Protein AF-0000000072505654 (afdb_homodimer)

Sequence (142 aa):
MLPNNVNGCRQLYLICNTPPGYATSNMVFNGSPPPAKVGKNVRALAMCWKGMWYFSEEFIEIGTVTCYAAKMLPNNVNGCRQLYLICNTPPGYATSNMVFNGSPPPAKVGKNVRALAMCWKGMWYFSEEFIEIGTVTCYAAK

Solvent-accessible surface area (backbone atoms only — not comparable to full-atom values): 7373 Å² total; per-residue (Å²): 124,84,64,61,44,94,88,21,34,34,58,37,37,40,33,28,44,40,41,89,91,40,64,22,9,31,34,23,44,61,83,40,81,71,56,77,40,75,33,68,54,34,74,46,50,34,28,38,51,97,26,34,34,21,35,61,92,74,67,40,79,40,51,30,40,37,27,37,58,42,111,125,81,61,64,44,95,88,22,34,35,56,36,36,40,35,28,43,41,39,91,92,41,66,22,12,32,36,25,46,61,84,40,81,71,56,77,41,76,31,67,53,36,74,47,49,34,28,38,52,98,27,33,33,20,35,59,92,76,68,40,79,39,52,30,40,38,27,38,57,43,111

Organism: Oesophagostomum dentatum (NCBI:txid61180)

Radius of gyration: 14.22 Å; Cα contacts (8 Å, |Δi|>4): 407; chains: 2; bounding box: 28×42×31 Å

Structure (mmCIF, N/CA/C/O backbone):
data_AF-0000000072505654-model_v1
#
loop_
_entity.id
_entity.type
_entity.pdbx_description
1 polymer 'Uncharacterized protein'
#
loop_
_atom_site.group_PDB
_atom_site.id
_atom_site.type_symbol
_atom_site.label_atom_id
_atom_site.label_alt_id
_atom_site.label_comp_id
_atom_site.label_asym_id
_atom_site.label_entity_id
_atom_site.label_seq_id
_atom_site.pdbx_PDB_ins_code
_atom_site.Cartn_x
_atom_site.Cartn_y
_atom_site.Cartn_z
_atom_site.occupancy
_atom_site.B_iso_or_equiv
_atom_site.auth_seq_id
_atom_site.auth_comp_id
_atom_site.auth_asym_id
_atom_site.auth_atom_id
_atom_site.pdbx_PDB_model_num
ATOM 1 N N . MET A 1 1 ? -15.711 10.039 -1.765 1 30.62 1 MET A N 1
ATOM 2 C CA . MET A 1 1 ? -14.328 10.398 -2.066 1 30.62 1 MET A CA 1
ATOM 3 C C . MET A 1 1 ? -13.703 11.164 -0.911 1 30.62 1 MET A C 1
ATOM 5 O O . MET A 1 1 ? -14.156 12.258 -0.566 1 30.62 1 MET A O 1
ATOM 9 N N . LEU A 1 2 ? -13.266 10.594 0.132 1 38.31 2 LEU A N 1
ATOM 10 C CA . LEU A 1 2 ? -12.906 11.461 1.244 1 38.31 2 LEU A CA 1
ATOM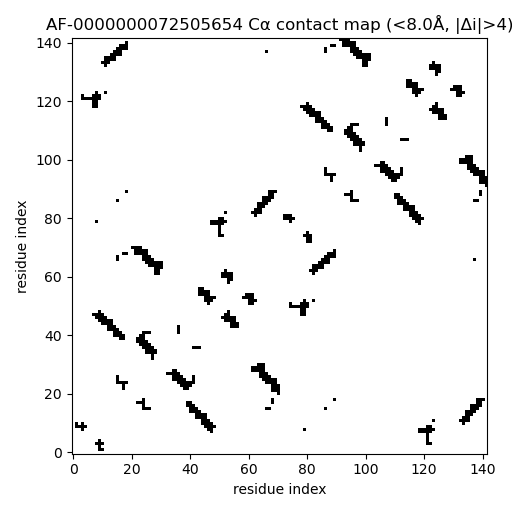 11 C C . LEU A 1 2 ? -11.867 12.492 0.81 1 38.31 2 LEU A C 1
ATOM 13 O O . LEU A 1 2 ? -10.82 12.141 0.265 1 38.31 2 LEU A O 1
ATOM 17 N N . PRO A 1 3 ? -12.328 13.602 0.534 1 42.12 3 PRO A N 1
ATOM 18 C CA . PRO A 1 3 ? -11.523 14.742 0.088 1 42.12 3 PRO A CA 1
ATOM 19 C C . PRO A 1 3 ? -10.266 14.938 0.934 1 42.12 3 PRO A C 1
ATOM 21 O O . PRO A 1 3 ? -10.234 14.547 2.104 1 42.12 3 PRO A O 1
ATOM 24 N N . ASN A 1 4 ? -8.961 14.781 0.239 1 45.59 4 ASN A N 1
ATOM 25 C CA . ASN A 1 4 ? -7.848 15.469 0.875 1 45.59 4 ASN A CA 1
ATOM 26 C C . ASN A 1 4 ? -8.281 16.812 1.451 1 45.59 4 ASN A C 1
ATOM 28 O O . ASN A 1 4 ? -8.938 17.609 0.772 1 45.59 4 ASN A O 1
ATOM 32 N N . ASN A 1 5 ? -9.016 16.797 2.471 1 43.84 5 ASN A N 1
ATOM 33 C CA . ASN A 1 5 ? -9.523 18.062 3 1 43.84 5 ASN A CA 1
ATOM 34 C C . ASN A 1 5 ? -8.391 18.984 3.459 1 43.84 5 ASN A C 1
ATOM 36 O O . ASN A 1 5 ? -7.219 18.609 3.373 1 43.84 5 ASN A O 1
ATOM 40 N N . VAL A 1 6 ? -8.828 20.062 3.834 1 43.62 6 VAL A N 1
ATOM 41 C CA . VAL A 1 6 ? -8.047 21.203 4.324 1 43.62 6 VAL A CA 1
ATOM 42 C C . VAL A 1 6 ? -7.004 20.719 5.324 1 43.62 6 VAL A C 1
ATOM 44 O O . VAL A 1 6 ? -5.988 21.375 5.543 1 43.62 6 VAL A O 1
ATOM 47 N N . ASN A 1 7 ? -7.328 19.641 6.074 1 49.38 7 ASN A N 1
ATOM 48 C CA . ASN A 1 7 ? -6.5 19.359 7.238 1 49.38 7 ASN A CA 1
ATOM 49 C C . ASN A 1 7 ? -5.359 18.406 6.891 1 49.38 7 ASN A C 1
ATOM 51 O O . ASN A 1 7 ? -4.656 17.922 7.781 1 49.38 7 ASN A O 1
ATOM 55 N N . GLY A 1 8 ? -4.902 18.172 5.559 1 55.53 8 GLY A N 1
ATOM 56 C CA . GLY A 1 8 ? -3.629 17.484 5.477 1 55.53 8 GLY A CA 1
ATOM 57 C C . GLY A 1 8 ? -3.734 16.125 4.801 1 55.53 8 GLY A C 1
ATOM 58 O O . GLY A 1 8 ? -4.738 15.82 4.152 1 55.53 8 GLY A O 1
ATOM 59 N N . CYS A 1 9 ? -2.613 15.352 4.613 1 61.88 9 CYS A N 1
ATOM 60 C CA . CYS A 1 9 ? -2.568 14.016 4.031 1 61.88 9 CYS A CA 1
ATOM 61 C C . CYS A 1 9 ? -3.584 13.094 4.699 1 61.88 9 CYS A C 1
ATOM 63 O O . CYS A 1 9 ? -3.377 12.648 5.828 1 61.88 9 CYS A O 1
ATOM 65 N N . ARG A 1 10 ? -4.934 12.969 4.234 1 67 10 ARG A N 1
ATOM 66 C CA . ARG A 1 10 ? -5.969 12.359 5.062 1 67 10 ARG A CA 1
ATOM 67 C C . ARG A 1 10 ? -6.133 10.883 4.734 1 67 10 ARG A C 1
ATOM 69 O O . ARG A 1 10 ? -6.23 10.047 5.633 1 67 10 ARG A O 1
ATOM 76 N N . GLN A 1 11 ? -6.176 10.664 3.381 1 80.88 11 GLN A N 1
ATOM 77 C CA . GLN A 1 11 ? -6.531 9.258 3.205 1 80.88 11 GLN A CA 1
ATOM 78 C C . GLN A 1 11 ? -5.785 8.648 2.021 1 80.88 11 GLN A C 1
ATOM 80 O O . GLN A 1 11 ? -5.496 9.336 1.041 1 80.88 11 GLN A O 1
ATOM 85 N N . LEU A 1 12 ? -5.395 7.453 2.125 1 87.69 12 LEU A N 1
ATOM 86 C CA . LEU A 1 12 ? -4.77 6.648 1.083 1 87.69 12 LEU A CA 1
ATOM 87 C C . LEU A 1 12 ? -5.41 5.266 1.009 1 87.69 12 LEU A C 1
ATOM 89 O O . LEU A 1 12 ? -5.484 4.559 2.016 1 87.69 12 LEU A O 1
ATOM 93 N N . TYR A 1 13 ? -5.891 4.926 -0.202 1 92.5 13 TYR A N 1
ATOM 94 C CA . TYR A 1 13 ? -6.406 3.576 -0.389 1 92.5 13 TYR A CA 1
ATOM 95 C C . TYR A 1 13 ? -5.285 2.611 -0.765 1 92.5 13 TYR A C 1
ATOM 97 O O . TYR A 1 13 ? -4.488 2.896 -1.661 1 92.5 13 TYR A O 1
ATOM 105 N N . LEU A 1 14 ? -5.27 1.575 -0.069 1 95.38 14 LEU A N 1
ATOM 106 C CA . LEU A 1 14 ? -4.285 0.514 -0.269 1 95.38 14 LEU A CA 1
ATOM 107 C C . LEU A 1 14 ? -4.953 -0.753 -0.792 1 95.38 14 LEU A C 1
ATOM 109 O O . LEU A 1 14 ? -5.914 -1.246 -0.194 1 95.38 14 LEU A O 1
ATOM 113 N N . ILE A 1 15 ? -4.434 -1.299 -1.905 1 97.56 15 ILE A N 1
ATOM 114 C CA . ILE A 1 15 ? -5.07 -2.449 -2.535 1 97.56 15 ILE A CA 1
ATOM 115 C C . ILE A 1 15 ? -4.031 -3.535 -2.803 1 97.56 15 ILE A C 1
ATOM 117 O O . ILE A 1 15 ? -2.973 -3.262 -3.373 1 97.56 15 ILE A O 1
ATOM 121 N N . CYS A 1 16 ? -4.242 -4.70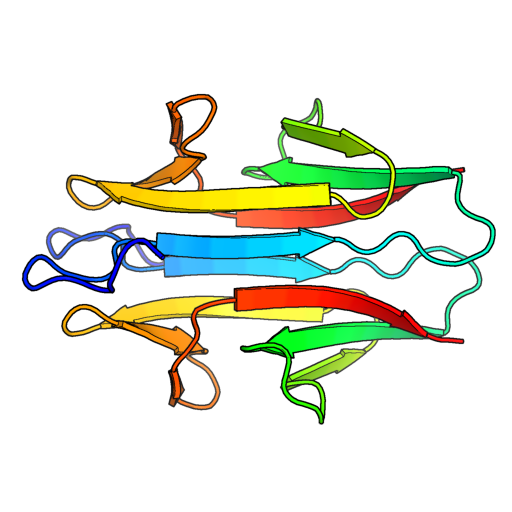3 -2.406 1 98.38 16 CYS A N 1
ATOM 122 C CA . CYS A 1 16 ? -3.49 -5.902 -2.754 1 98.38 16 CYS A CA 1
ATOM 123 C C . CYS A 1 16 ? -4.305 -6.812 -3.668 1 98.38 16 CYS A C 1
ATOM 125 O O . CYS A 1 16 ? -5.305 -7.391 -3.242 1 98.38 16 CYS A O 1
ATOM 127 N N . ASN A 1 17 ? -3.889 -6.988 -4.805 1 98.25 17 ASN A N 1
ATOM 128 C CA . ASN A 1 17 ? -4.57 -7.887 -5.73 1 98.25 17 ASN A CA 1
ATOM 129 C C . ASN A 1 17 ? -4.051 -9.312 -5.609 1 98.25 17 ASN A C 1
ATOM 131 O O . ASN A 1 17 ? -2.844 -9.531 -5.484 1 98.25 17 ASN A O 1
ATOM 135 N N . THR A 1 18 ? -4.988 -10.172 -5.707 1 98.25 18 THR A N 1
ATOM 136 C CA . THR A 1 18 ? -4.637 -11.586 -5.641 1 98.25 18 THR A CA 1
ATOM 137 C C . THR A 1 18 ? -4.25 -12.109 -7.02 1 98.25 18 THR A C 1
ATOM 139 O O . THR A 1 18 ? -5.059 -12.086 -7.949 1 98.25 18 THR A O 1
ATOM 142 N N . PRO A 1 19 ? -3.057 -12.57 -7.105 1 97.44 19 PRO A N 1
ATOM 143 C CA . PRO A 1 19 ? -2.672 -13.117 -8.406 1 97.44 19 PRO A CA 1
ATOM 144 C C . PRO A 1 19 ? -3.412 -14.414 -8.742 1 97.44 19 PRO A C 1
ATOM 146 O O . PRO A 1 19 ? -3.824 -15.148 -7.844 1 97.44 19 PRO A O 1
ATOM 149 N N . PRO A 1 20 ? -3.539 -14.68 -10.078 1 95.69 20 PRO A N 1
ATOM 150 C CA . PRO A 1 20 ? -4.094 -15.984 -10.453 1 95.69 20 PRO A CA 1
ATOM 151 C C . PRO A 1 20 ? -3.328 -17.156 -9.828 1 95.69 20 PRO A C 1
ATOM 153 O O . PRO A 1 20 ? -2.098 -17.109 -9.75 1 95.69 20 PRO A O 1
ATOM 156 N N . GLY A 1 21 ? -3.99 -18.172 -9.344 1 95.88 21 GLY A N 1
ATOM 157 C CA . GLY A 1 21 ? -3.367 -19.328 -8.742 1 95.88 21 GLY A CA 1
ATOM 158 C C . GLY A 1 21 ? -3.207 -19.219 -7.238 1 95.88 21 GLY A C 1
ATOM 159 O O . GLY A 1 21 ? -2.814 -20.172 -6.574 1 95.88 21 GLY A O 1
ATOM 160 N N . TYR A 1 22 ? -3.469 -18.062 -6.734 1 97.69 22 TYR A N 1
ATOM 161 C CA . TYR A 1 22 ? -3.422 -17.844 -5.293 1 97.69 22 TYR A CA 1
ATOM 162 C C . TYR A 1 22 ? -4.824 -17.672 -4.723 1 97.69 22 TYR A C 1
ATOM 164 O O . TYR A 1 22 ? -5.73 -17.203 -5.422 1 97.69 22 TYR A O 1
ATOM 172 N N . ALA A 1 23 ? -4.961 -18.047 -3.484 1 97.81 23 ALA A N 1
ATOM 173 C CA . ALA A 1 23 ? -6.277 -18.016 -2.857 1 97.81 23 ALA A CA 1
ATOM 174 C C . ALA A 1 23 ? -6.57 -16.656 -2.248 1 97.81 23 ALA A C 1
ATOM 176 O O . ALA A 1 23 ? -7.703 -16.172 -2.305 1 97.81 23 ALA A O 1
ATOM 177 N N . THR A 1 24 ? -5.516 -16.031 -1.674 1 98.19 24 THR A N 1
ATOM 178 C CA . THR A 1 24 ? -5.77 -14.789 -0.959 1 98.19 24 THR A CA 1
ATOM 179 C C . THR A 1 24 ? -4.609 -13.812 -1.146 1 98.19 24 THR A C 1
ATOM 181 O O . THR A 1 24 ? -3.496 -14.219 -1.483 1 98.19 24 THR A O 1
ATOM 184 N N . SER A 1 25 ? -4.918 -12.641 -1.012 1 98.19 25 SER A N 1
ATOM 185 C CA . SER A 1 25 ? -3.961 -11.586 -0.699 1 98.19 25 SER A CA 1
ATOM 186 C C . SER A 1 25 ? -4.035 -11.195 0.772 1 98.19 25 SER A C 1
ATOM 188 O O . SER A 1 25 ? -5.117 -11.18 1.364 1 98.19 25 SER A O 1
ATOM 190 N N . ASN A 1 26 ? -2.918 -10.898 1.301 1 97.69 26 ASN A N 1
ATOM 191 C CA . ASN A 1 26 ? -2.762 -10.492 2.693 1 97.69 26 ASN A CA 1
ATOM 192 C C . ASN A 1 26 ? -2.111 -9.117 2.809 1 97.69 26 ASN A C 1
ATOM 194 O O . ASN A 1 26 ? -1.09 -8.852 2.172 1 97.69 26 ASN A O 1
ATOM 198 N N . MET A 1 27 ? -2.742 -8.289 3.602 1 97.38 27 MET A N 1
ATOM 199 C CA . MET A 1 27 ? -2.174 -6.988 3.945 1 97.38 27 MET A CA 1
ATOM 200 C C . MET A 1 27 ? -1.708 -6.965 5.398 1 97.38 27 MET A C 1
ATOM 202 O O . MET A 1 27 ? -2.516 -7.125 6.316 1 97.38 27 MET A O 1
ATOM 206 N N . VAL A 1 28 ? -0.44 -6.762 5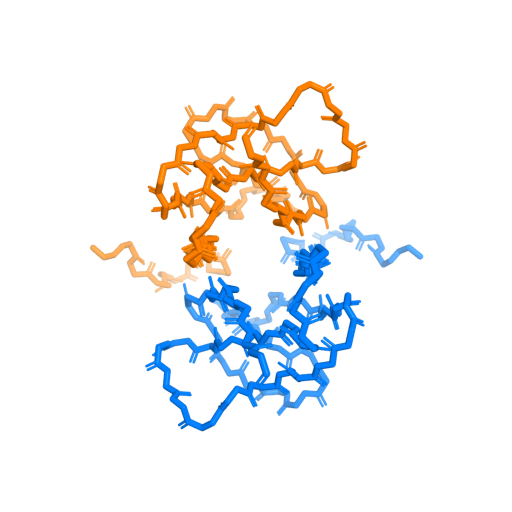.555 1 96.5 28 VAL A N 1
ATOM 207 C CA . VAL A 1 28 ? 0.161 -6.742 6.887 1 96.5 28 VAL A CA 1
ATOM 208 C C . VAL A 1 28 ? 0.651 -5.336 7.211 1 96.5 28 VAL A C 1
ATOM 210 O O . VAL A 1 28 ? 1.255 -4.668 6.367 1 96.5 28 VAL A O 1
ATOM 213 N N . PHE A 1 29 ? 0.389 -4.938 8.391 1 93.5 29 PHE A N 1
ATOM 214 C CA . PHE A 1 29 ? 0.875 -3.645 8.859 1 93.5 29 PHE A CA 1
ATOM 215 C C . PHE A 1 29 ? 2.051 -3.818 9.812 1 93.5 29 PHE A C 1
ATOM 217 O O . PHE A 1 29 ? 2.047 -4.719 10.656 1 93.5 29 PHE A O 1
ATOM 224 N N . ASN A 1 30 ? 3.094 -3.076 9.633 1 93.62 30 ASN A N 1
ATOM 225 C CA . ASN A 1 30 ? 4.273 -2.973 10.492 1 93.62 30 ASN A CA 1
ATOM 226 C C . ASN A 1 30 ? 5.027 -4.297 10.562 1 93.62 30 ASN A C 1
ATOM 228 O O . ASN A 1 30 ? 5.66 -4.598 11.578 1 93.62 30 ASN A O 1
ATOM 232 N N . GLY A 1 31 ? 4.812 -5.051 9.562 1 90.44 31 GLY A N 1
ATOM 233 C CA . GLY A 1 31 ? 5.523 -6.316 9.516 1 90.44 31 GLY A CA 1
ATOM 234 C C . GLY A 1 31 ? 5.094 -7.285 10.609 1 90.44 31 GLY A C 1
ATOM 235 O O . GLY A 1 31 ? 5.816 -8.227 10.922 1 90.44 31 GLY A O 1
ATOM 236 N N . SER A 1 32 ? 3.941 -7.023 11.148 1 82.62 32 SER A N 1
ATOM 237 C CA . SER A 1 32 ? 3.531 -7.805 12.312 1 82.62 32 SER A CA 1
ATOM 238 C C . SER A 1 32 ? 2.363 -8.727 11.977 1 82.62 32 SER A C 1
ATOM 240 O O . SER A 1 32 ? 1.226 -8.266 11.844 1 82.62 32 SER A O 1
ATOM 242 N N . PRO A 1 33 ? 2.568 -9.969 11.945 1 82 33 PRO A N 1
ATOM 243 C CA . PRO A 1 33 ? 1.411 -10.852 11.812 1 82 33 PRO A CA 1
ATOM 244 C C . PRO A 1 33 ? 0.515 -10.844 13.047 1 82 33 PRO A C 1
ATOM 246 O O . PRO A 1 33 ? 0.955 -10.445 14.125 1 82 33 PRO A O 1
ATOM 249 N N . PRO A 1 34 ? -0.909 -11.102 12.969 1 89.25 34 PRO A N 1
ATOM 250 C CA . PRO A 1 34 ? -1.546 -11.586 11.742 1 89.25 34 PRO A CA 1
ATOM 251 C C . PRO A 1 34 ? -1.854 -10.453 10.758 1 89.25 34 PRO A C 1
ATOM 253 O O . PRO A 1 34 ? -1.761 -9.281 11.109 1 89.25 34 PRO A O 1
ATOM 256 N N . PRO A 1 35 ? -2.094 -10.828 9.461 1 94.88 35 PRO A N 1
ATOM 257 C CA . PRO A 1 35 ? -2.504 -9.789 8.516 1 94.88 35 PRO A CA 1
ATOM 258 C C . PRO A 1 35 ? -3.75 -9.031 8.977 1 94.88 35 PRO A C 1
ATOM 260 O O . PRO A 1 35 ? -4.648 -9.625 9.578 1 94.88 35 PRO A O 1
ATOM 263 N N . ALA A 1 36 ? -3.688 -7.789 8.742 1 93.75 36 ALA A N 1
ATOM 264 C CA . ALA A 1 36 ? -4.84 -6.957 9.086 1 93.75 36 ALA A CA 1
ATOM 265 C C . ALA A 1 36 ? -6.016 -7.242 8.156 1 93.75 36 ALA A C 1
ATOM 267 O O . ALA A 1 36 ? -7.176 -7.102 8.547 1 93.75 36 ALA A O 1
ATOM 268 N N . LYS A 1 37 ? -5.727 -7.488 6.824 1 95.44 37 LYS A N 1
ATOM 269 C CA . LYS A 1 37 ? -6.715 -7.855 5.816 1 95.44 37 LYS A CA 1
ATOM 270 C C . LYS A 1 37 ? -6.301 -9.117 5.074 1 95.44 37 LYS A C 1
ATOM 272 O O . LYS A 1 37 ? -5.137 -9.266 4.688 1 95.44 37 LYS A O 1
ATOM 277 N N . VAL A 1 38 ? -7.258 -9.977 5.012 1 96.81 38 VAL A N 1
ATOM 278 C CA . VAL A 1 38 ? -7.043 -11.203 4.254 1 96.81 38 VAL A CA 1
ATOM 279 C C . VAL A 1 38 ? -8.25 -11.477 3.355 1 96.81 38 VAL A C 1
ATOM 281 O O . VAL A 1 38 ? -9.398 -11.359 3.795 1 96.81 38 VAL A O 1
ATOM 284 N N . GLY A 1 39 ? -8.055 -11.797 2.084 1 97.75 39 GLY A N 1
ATOM 285 C CA . GLY A 1 39 ? -9.109 -12.117 1.141 1 97.75 39 GLY A CA 1
ATOM 286 C C . GLY A 1 39 ? -8.695 -11.938 -0.308 1 97.75 39 GLY A C 1
ATOM 287 O O . GLY A 1 39 ? -7.52 -11.727 -0.6 1 97.75 39 GLY A O 1
ATOM 288 N N . LYS A 1 40 ? -9.664 -12.148 -1.18 1 97.69 40 LYS A N 1
ATOM 289 C CA . LYS A 1 40 ? -9.398 -11.836 -2.582 1 97.69 40 LYS A CA 1
ATOM 290 C C . LYS A 1 40 ? -9.414 -10.328 -2.824 1 97.69 40 LYS A C 1
ATOM 292 O O . LYS A 1 40 ? -10.359 -9.641 -2.43 1 97.69 40 LYS A O 1
ATOM 297 N N . ASN A 1 41 ? -8.367 -9.828 -3.477 1 97.31 41 ASN A N 1
ATOM 298 C CA . ASN A 1 41 ? -8.281 -8.414 -3.824 1 97.31 41 ASN A CA 1
ATOM 299 C C . ASN A 1 41 ? -8.695 -7.52 -2.654 1 97.31 41 ASN A C 1
ATOM 301 O O . ASN A 1 41 ? -9.656 -6.762 -2.756 1 97.31 41 ASN A O 1
ATOM 305 N N . VAL A 1 42 ? -7.898 -7.41 -1.632 1 97.62 42 VAL A N 1
ATOM 306 C CA . VAL A 1 42 ? -8.258 -6.703 -0.409 1 97.62 42 VAL A CA 1
ATOM 307 C C . VAL A 1 42 ? -7.926 -5.219 -0.549 1 97.62 42 VAL A C 1
ATOM 309 O O . VAL A 1 42 ? -7.016 -4.852 -1.297 1 97.62 42 VAL A O 1
ATOM 312 N N . ARG A 1 43 ? -8.727 -4.41 0.235 1 96.25 43 ARG A N 1
ATOM 313 C CA . ARG A 1 43 ? -8.57 -2.961 0.263 1 96.25 43 ARG A CA 1
ATOM 314 C C . ARG A 1 43 ? -8.641 -2.43 1.691 1 96.25 43 ARG A C 1
ATOM 316 O O . ARG A 1 43 ? -9.398 -2.951 2.516 1 96.25 43 ARG A O 1
ATOM 323 N N . ALA A 1 44 ? -7.848 -1.448 1.911 1 94.25 44 ALA A N 1
ATOM 324 C CA . ALA A 1 44 ? -7.844 -0.772 3.207 1 94.25 44 ALA A CA 1
ATOM 325 C C . ALA A 1 44 ? -7.707 0.738 3.037 1 94.25 44 ALA A C 1
ATOM 327 O O . ALA A 1 44 ? -7.121 1.208 2.057 1 94.25 44 ALA A O 1
ATOM 328 N N . LEU A 1 45 ? -8.234 1.429 3.959 1 90.88 45 LEU A N 1
ATOM 329 C CA . LEU A 1 45 ? -8.109 2.881 3.992 1 90.88 45 LEU A CA 1
ATOM 330 C C . LEU A 1 45 ? -7.141 3.314 5.09 1 90.88 45 LEU A C 1
ATOM 332 O O . LEU A 1 45 ? -7.352 3.01 6.266 1 90.88 45 LEU A O 1
ATOM 336 N N . ALA A 1 46 ? -6.086 3.949 4.703 1 87.62 46 ALA A N 1
ATOM 337 C CA . ALA A 1 46 ? -5.168 4.582 5.645 1 87.62 46 ALA A CA 1
ATOM 338 C C . ALA A 1 46 ? -5.492 6.062 5.812 1 87.62 46 ALA A C 1
ATOM 340 O O . ALA A 1 46 ? -5.805 6.754 4.84 1 87.62 46 ALA A O 1
ATOM 341 N N . MET A 1 47 ? -5.371 6.426 7.098 1 82.31 47 MET A N 1
ATOM 342 C CA . MET A 1 47 ? -5.676 7.824 7.395 1 82.31 47 MET A CA 1
ATOM 343 C C . MET A 1 47 ? -4.574 8.453 8.242 1 82.31 47 MET A C 1
ATOM 345 O O . MET A 1 47 ? -4.023 7.801 9.133 1 82.31 47 MET A O 1
ATOM 349 N N . CYS A 1 48 ? -4.336 9.617 7.914 1 76.75 48 CYS A N 1
ATOM 350 C CA . CYS A 1 48 ? -3.422 10.398 8.75 1 76.75 48 CYS A CA 1
ATOM 351 C C . CYS A 1 48 ? -4.184 11.164 9.82 1 76.75 48 CYS A C 1
ATOM 353 O O . CYS A 1 48 ? -5.105 11.922 9.508 1 76.75 48 CYS A O 1
ATOM 355 N N . TRP A 1 49 ? -3.834 10.875 11.039 1 72.81 49 TRP A N 1
ATOM 356 C CA . TRP A 1 49 ? -4.469 11.523 12.18 1 72.81 49 TRP A CA 1
ATOM 357 C C . TRP A 1 49 ? -3.441 11.875 13.25 1 72.81 49 TRP A C 1
ATOM 359 O O . TRP A 1 49 ? -2.684 11.016 13.695 1 72.81 49 TRP A O 1
ATOM 369 N N . LYS A 1 50 ? -3.422 13.18 13.586 1 73.25 50 LYS A N 1
ATOM 370 C CA . LYS A 1 50 ? -2.539 13.648 14.648 1 73.25 50 LYS A CA 1
ATOM 371 C C . LYS A 1 50 ? -1.094 13.234 14.391 1 73.25 50 LYS A C 1
ATOM 373 O O . LYS A 1 50 ? -0.411 12.742 15.289 1 73.25 50 LYS A O 1
ATOM 378 N N . GLY A 1 51 ? -0.731 13.219 13.164 1 71.19 51 GLY A N 1
ATOM 379 C CA . GLY A 1 51 ? 0.661 13.008 12.805 1 71.19 51 GLY A CA 1
ATOM 380 C C . GLY A 1 51 ? 1.008 11.547 12.586 1 71.19 51 GLY A C 1
ATOM 381 O O . GLY A 1 51 ? 2.176 11.203 12.391 1 71.19 51 GLY A O 1
ATOM 382 N N . MET A 1 52 ? -0.029 10.672 12.711 1 74.75 52 MET A N 1
ATOM 383 C CA . MET A 1 52 ? 0.221 9.25 12.539 1 74.75 52 MET A CA 1
ATOM 384 C C . MET A 1 52 ? -0.75 8.641 11.539 1 74.75 52 MET A C 1
ATOM 386 O O . MET A 1 52 ? -1.877 9.117 11.391 1 74.75 52 MET A O 1
ATOM 390 N N . TRP A 1 53 ? -0.151 7.57 10.891 1 82.81 53 TRP A N 1
ATOM 391 C CA . TRP A 1 53 ? -1.015 6.812 9.992 1 82.81 53 TRP A CA 1
ATOM 392 C C . TRP A 1 53 ? -1.763 5.719 10.75 1 82.81 53 TRP A C 1
ATOM 394 O O . TRP A 1 53 ? -1.189 5.047 11.617 1 82.81 53 TRP A O 1
ATOM 404 N N . TYR A 1 54 ? -3.02 5.668 10.328 1 84.25 54 TYR A N 1
ATOM 405 C CA . TYR A 1 54 ? -3.842 4.617 10.914 1 84.25 54 TYR A CA 1
ATOM 406 C C . TYR A 1 54 ? -4.578 3.832 9.836 1 84.25 54 TYR A C 1
ATOM 408 O O . TYR A 1 54 ? -4.988 4.395 8.82 1 84.25 54 TYR A O 1
ATOM 416 N N . PHE A 1 55 ? -4.641 2.568 10.133 1 86.38 55 PHE A N 1
ATOM 417 C CA . PHE A 1 55 ? -5.672 1.779 9.469 1 86.38 55 PHE A CA 1
ATOM 418 C C . PHE A 1 55 ? -7.043 2.082 10.062 1 86.38 55 PHE A C 1
ATOM 420 O O . PHE A 1 55 ? -7.305 1.771 11.227 1 86.38 55 PHE A O 1
ATOM 427 N N . SER A 1 56 ? -7.82 2.646 9.203 1 80 56 SER A N 1
ATOM 428 C CA . SER A 1 56 ? -9.016 3.32 9.695 1 80 56 SER A CA 1
ATOM 429 C C . SER A 1 56 ? -10.031 2.318 10.234 1 80 56 SER A C 1
ATOM 431 O O . SER A 1 56 ? -10.742 2.605 11.203 1 80 56 SER A O 1
ATOM 433 N N . GLU A 1 57 ? -10.07 1.182 9.68 1 82 57 GLU A N 1
ATOM 434 C CA . GLU A 1 57 ? -11.094 0.209 10.055 1 82 57 GLU A CA 1
ATOM 435 C C . GLU A 1 57 ? -10.836 -0.351 11.453 1 82 57 GLU A C 1
ATOM 437 O O . GLU A 1 57 ? -11.781 -0.707 12.164 1 82 57 GLU A O 1
ATOM 442 N N . GLU A 1 58 ? -9.562 -0.382 11.898 1 81.88 58 GLU A N 1
ATOM 443 C CA . GLU A 1 58 ? -9.242 -0.981 13.195 1 81.88 58 GLU A CA 1
ATOM 444 C C . GLU A 1 58 ? -8.43 -0.024 14.062 1 81.88 58 GLU A C 1
ATOM 446 O O . GLU A 1 58 ? -8.07 -0.359 15.195 1 81.88 58 GLU A O 1
ATOM 451 N N . PHE A 1 59 ? -8.227 1.115 13.617 1 82.06 59 PHE A N 1
ATOM 452 C CA . PHE A 1 59 ? -7.473 2.143 14.328 1 82.06 59 PHE A CA 1
ATOM 453 C C . PHE A 1 59 ? -6.102 1.619 14.742 1 82.06 59 PHE A C 1
ATOM 455 O O . PHE A 1 59 ? -5.711 1.747 15.906 1 82.06 59 PHE A O 1
ATOM 462 N N . ILE A 1 60 ? -5.43 0.943 13.898 1 84.06 60 ILE A N 1
ATOM 463 C CA . ILE A 1 60 ? -4.055 0.467 14.039 1 84.06 60 ILE A C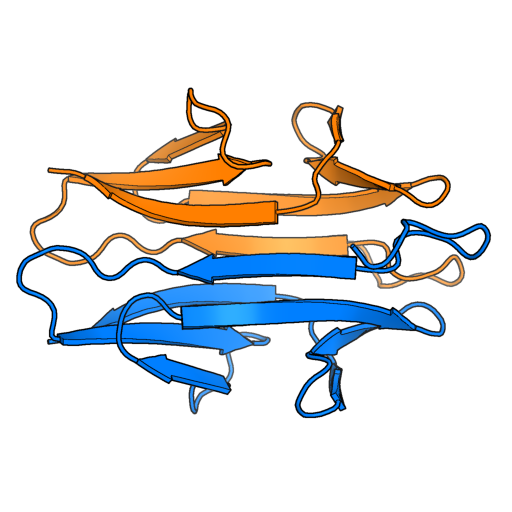A 1
ATOM 464 C C . ILE A 1 60 ? -3.092 1.49 13.445 1 84.06 60 ILE A C 1
ATOM 466 O O . ILE A 1 60 ? -3.281 1.945 12.312 1 84.06 60 ILE A O 1
ATOM 470 N N . GLU A 1 61 ? -2.145 1.887 14.32 1 83.56 61 GLU A N 1
ATOM 471 C CA . GLU A 1 61 ? -1.076 2.729 13.789 1 83.56 61 GLU A CA 1
ATOM 472 C C . GLU A 1 61 ? -0.217 1.965 12.789 1 83.56 61 GLU A C 1
ATOM 474 O O . GLU A 1 61 ? 0.184 0.828 13.047 1 83.56 61 GLU A O 1
ATOM 479 N N . ILE A 1 62 ? 0.023 2.719 11.633 1 88.31 62 ILE A N 1
ATOM 480 C CA . ILE A 1 62 ? 0.771 1.979 10.617 1 88.31 62 ILE A CA 1
ATOM 481 C C . ILE A 1 62 ? 1.948 2.82 10.133 1 88.31 62 ILE A C 1
ATOM 483 O O . ILE A 1 62 ? 1.854 4.047 10.055 1 88.31 62 ILE A O 1
ATOM 487 N N . GLY A 1 63 ? 3.082 2.135 9.852 1 88.44 63 GLY A N 1
ATOM 488 C CA . GLY A 1 63 ? 4.266 2.719 9.25 1 88.44 63 GLY A CA 1
ATOM 489 C C . GLY A 1 63 ? 4.695 2.016 7.973 1 88.44 63 GLY A C 1
ATOM 490 O O . GLY A 1 63 ? 5.398 2.598 7.145 1 88.44 63 GLY A O 1
ATOM 491 N N . THR A 1 64 ? 4.297 0.794 8.039 1 93.19 64 THR A N 1
ATOM 492 C CA . THR A 1 64 ? 4.594 -0.03 6.875 1 93.19 64 THR A CA 1
ATOM 493 C C . THR A 1 64 ? 3.385 -0.872 6.48 1 93.19 64 THR A C 1
ATOM 495 O O . THR A 1 64 ? 2.693 -1.417 7.344 1 93.19 64 THR A O 1
ATOM 498 N N . VAL A 1 65 ? 3.145 -0.978 5.137 1 95.31 65 VAL A N 1
ATOM 499 C CA . VAL A 1 65 ? 2.121 -1.854 4.578 1 95.31 65 VAL A CA 1
ATOM 500 C C . VAL A 1 65 ? 2.764 -2.859 3.625 1 95.31 65 VAL A C 1
ATOM 502 O O . VAL A 1 65 ? 3.488 -2.475 2.705 1 95.31 65 VAL A O 1
ATOM 505 N N . THR A 1 66 ? 2.512 -4.137 3.865 1 97.62 66 THR A N 1
ATOM 506 C CA . THR A 1 66 ? 3.041 -5.18 2.994 1 97.62 66 THR A CA 1
ATOM 507 C C . THR A 1 66 ? 1.913 -6.023 2.41 1 97.62 66 THR A C 1
ATOM 509 O O . THR A 1 66 ? 1.047 -6.508 3.143 1 97.62 66 THR A O 1
ATOM 512 N N . CYS A 1 67 ? 1.887 -6.164 1.135 1 98.19 67 CYS A N 1
ATOM 513 C CA . CYS A 1 67 ? 0.998 -7.098 0.45 1 98.19 67 CYS A CA 1
ATOM 514 C C . CYS A 1 67 ? 1.74 -8.367 0.056 1 98.19 67 CYS A C 1
ATOM 516 O O . CYS A 1 67 ? 2.814 -8.305 -0.544 1 98.19 67 CYS A O 1
ATOM 518 N N . TYR A 1 68 ? 1.154 -9.453 0.368 1 97.81 68 TYR A N 1
ATOM 519 C CA . TYR A 1 68 ? 1.661 -10.711 -0.167 1 97.81 68 TYR A CA 1
ATOM 520 C C . TYR A 1 68 ? 0.52 -11.68 -0.464 1 97.81 68 TYR A C 1
ATOM 522 O O . TYR A 1 68 ? -0.582 -11.531 0.071 1 97.81 68 TYR A O 1
ATOM 530 N N . ALA A 1 69 ? 0.784 -12.609 -1.302 1 97.81 69 ALA A N 1
ATOM 531 C CA . ALA A 1 69 ? -0.234 -13.586 -1.684 1 97.81 69 ALA A CA 1
ATOM 532 C C . ALA A 1 69 ? 0.023 -14.938 -1.02 1 97.81 69 ALA A C 1
ATOM 534 O O . ALA A 1 69 ? 1.168 -15.273 -0.714 1 97.81 69 ALA A O 1
ATOM 535 N N . ALA A 1 70 ? -1.088 -15.625 -0.751 1 95.81 70 ALA A N 1
ATOM 536 C CA . ALA A 1 70 ? -0.993 -16.969 -0.193 1 95.81 70 ALA A CA 1
ATOM 537 C C . ALA A 1 70 ? -1.905 -17.938 -0.94 1 95.81 70 ALA A C 1
ATOM 539 O 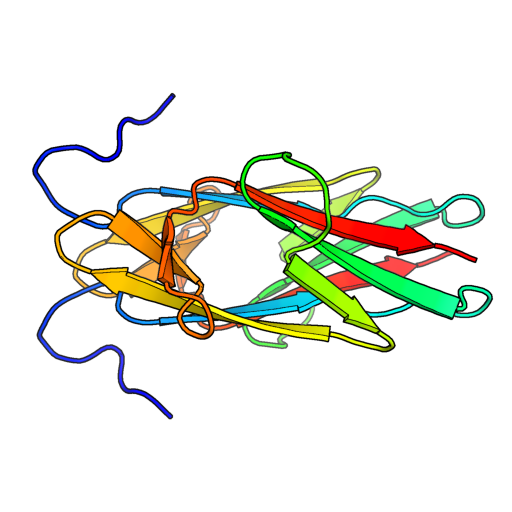O . ALA A 1 70 ? -2.967 -17.547 -1.433 1 95.81 70 ALA A O 1
ATOM 540 N N . LYS A 1 71 ? -1.542 -19.25 -1.037 1 93.19 71 LYS A N 1
ATOM 541 C CA . LYS A 1 71 ? -2.301 -20.312 -1.687 1 93.19 71 LYS A CA 1
ATOM 542 C C . LYS A 1 71 ? -3.268 -20.984 -0.707 1 93.19 71 LYS A C 1
ATOM 544 O O . LYS A 1 71 ? -3.029 -20.984 0.502 1 93.19 71 LYS A O 1
ATOM 549 N N . MET B 1 1 ? 15.242 6.164 9.016 1 30.75 1 MET B N 1
ATOM 550 C CA . MET B 1 1 ? 13.859 5.949 9.453 1 30.75 1 MET B CA 1
ATOM 551 C C . MET B 1 1 ? 13.094 7.27 9.5 1 30.75 1 MET B C 1
ATOM 553 O O . MET B 1 1 ? 13.461 8.172 10.258 1 30.75 1 MET B O 1
ATOM 557 N N . LEU B 1 2 ? 12.602 7.805 8.453 1 38.81 2 LEU B N 1
ATOM 558 C CA . LEU B 1 2 ? 12.055 9.141 8.641 1 38.81 2 LEU B CA 1
ATOM 559 C C . LEU B 1 2 ? 10.977 9.141 9.727 1 38.81 2 LEU B C 1
ATOM 561 O O . LEU B 1 2 ? 10.023 8.367 9.648 1 38.81 2 LEU B O 1
ATOM 565 N N . PRO B 1 3 ? 11.367 9.492 10.859 1 42.94 3 PRO B N 1
ATOM 566 C CA . PRO B 1 3 ? 10.484 9.602 12.023 1 42.94 3 PRO B CA 1
ATOM 567 C C . PRO B 1 3 ? 9.188 10.336 11.719 1 42.94 3 PRO B C 1
ATOM 569 O O . PRO B 1 3 ? 9.141 11.141 10.781 1 42.94 3 PRO B O 1
ATOM 572 N N . ASN B 1 4 ? 7.945 9.57 11.945 1 45.59 4 ASN B N 1
ATOM 573 C CA . ASN B 1 4 ? 6.762 10.406 12.141 1 45.59 4 ASN B CA 1
ATOM 574 C C . ASN B 1 4 ? 7.086 11.656 12.953 1 45.59 4 ASN B C 1
ATOM 576 O O . ASN B 1 4 ? 7.773 11.57 13.977 1 45.59 4 ASN B O 1
ATOM 580 N N . ASN B 1 5 ? 7.66 12.656 12.375 1 44.56 5 ASN B N 1
ATOM 581 C CA . ASN B 1 5 ? 8.023 13.852 13.141 1 44.56 5 ASN B CA 1
ATOM 582 C C . ASN B 1 5 ? 6.801 14.664 13.531 1 44.56 5 ASN B C 1
ATOM 584 O O . ASN B 1 5 ? 5.672 14.289 13.203 1 44.56 5 ASN B O 1
ATOM 588 N N . VAL B 1 6 ? 7.168 15.656 14.203 1 44.38 6 VAL B N 1
ATOM 589 C CA . VAL B 1 6 ? 6.293 16.656 14.805 1 44.38 6 VAL B CA 1
ATOM 590 C C . VAL B 1 6 ? 5.25 17.109 13.789 1 44.38 6 VAL B C 1
ATOM 592 O O . VAL B 1 6 ? 4.191 17.625 14.156 1 44.38 6 VAL B O 1
ATOM 595 N N . ASN B 1 7 ? 5.629 17.109 12.492 1 50.25 7 ASN B N 1
ATOM 596 C CA . ASN B 1 7 ? 4.77 17.828 11.555 1 50.25 7 ASN B CA 1
ATOM 597 C C . ASN B 1 7 ? 3.725 16.906 10.93 1 50.25 7 ASN B C 1
ATOM 599 O O . ASN B 1 7 ? 2.992 17.312 10.031 1 50.25 7 ASN B O 1
ATOM 603 N N . GLY B 1 8 ? 3.369 15.617 11.469 1 56.78 8 GLY B N 1
ATOM 604 C CA . GLY B 1 8 ? 2.168 15.062 10.875 1 56.78 8 GLY B CA 1
ATOM 605 C C . GLY B 1 8 ? 2.412 13.734 10.172 1 56.78 8 GLY B C 1
ATOM 606 O O . GLY B 1 8 ? 3.459 13.109 10.359 1 56.78 8 GLY B O 1
ATOM 607 N N . CYS B 1 9 ? 1.391 13.031 9.602 1 63.56 9 CYS B N 1
ATOM 608 C CA . CYS B 1 9 ? 1.471 11.781 8.859 1 63.56 9 CYS B CA 1
ATOM 609 C C . CYS B 1 9 ? 2.52 11.859 7.758 1 63.56 9 CYS B C 1
ATOM 611 O O . CYS B 1 9 ? 2.248 12.383 6.676 1 63.56 9 CYS B O 1
ATOM 613 N N . ARG B 1 10 ? 3.889 11.562 7.992 1 66.94 10 ARG B N 1
ATOM 614 C CA . ARG B 1 10 ? 4.926 11.953 7.043 1 66.94 10 ARG B CA 1
ATOM 615 C C . ARG B 1 10 ? 5.254 10.812 6.086 1 66.94 10 ARG B C 1
ATOM 617 O O . ARG B 1 10 ? 5.457 11.039 4.891 1 66.94 10 ARG B O 1
ATOM 624 N N . GLN B 1 11 ? 5.332 9.609 6.742 1 80.5 11 GLN B N 1
ATOM 625 C CA . GLN B 1 11 ? 5.812 8.648 5.758 1 80.5 11 GLN B CA 1
ATOM 626 C C . GLN B 1 11 ? 5.164 7.281 5.969 1 80.5 11 GLN B C 1
ATOM 628 O O . GLN B 1 11 ? 4.84 6.91 7.098 1 80.5 11 GLN B O 1
ATOM 633 N N . LEU B 1 12 ? 4.883 6.609 4.953 1 87.5 12 LEU B N 1
ATOM 634 C CA . LEU B 1 12 ? 4.371 5.242 4.922 1 87.5 12 LEU B CA 1
ATOM 635 C C . LEU B 1 12 ? 5.133 4.402 3.9 1 87.5 12 LEU B C 1
ATOM 637 O O . LEU B 1 12 ? 5.227 4.777 2.73 1 87.5 12 LEU B O 1
ATOM 641 N N . TYR B 1 13 ? 5.711 3.285 4.387 1 92.44 13 TYR B N 1
ATOM 642 C CA . TYR B 1 13 ? 6.352 2.369 3.447 1 92.44 13 TYR B CA 1
ATOM 643 C C . TYR B 1 13 ? 5.336 1.396 2.859 1 92.44 13 TYR B C 1
ATOM 645 O O . TYR B 1 13 ? 4.555 0.785 3.592 1 92.44 13 TYR B O 1
ATOM 653 N N . LEU B 1 14 ? 5.375 1.336 1.609 1 95.31 14 LEU B N 1
ATOM 654 C CA . LEU B 1 14 ? 4.504 0.452 0.844 1 95.31 14 LEU B CA 1
ATOM 655 C C . LEU B 1 14 ? 5.301 -0.669 0.191 1 95.31 14 LEU B C 1
ATOM 657 O O . LEU B 1 14 ? 6.273 -0.411 -0.521 1 95.31 14 LEU B O 1
ATOM 661 N N . ILE B 1 15 ? 4.883 -1.93 0.421 1 97.56 15 ILE B N 1
ATOM 662 C CA . ILE B 1 15 ? 5.645 -3.068 -0.078 1 97.56 15 ILE B CA 1
ATOM 663 C C . ILE B 1 15 ? 4.719 -4.027 -0.823 1 97.56 15 ILE B C 1
ATOM 665 O O . ILE B 1 15 ? 3.662 -4.402 -0.311 1 97.56 15 ILE B O 1
ATOM 669 N N . CYS B 1 16 ? 5.027 -4.402 -1.981 1 98.38 16 CYS B N 1
ATOM 670 C CA . CYS B 1 16 ? 4.402 -5.469 -2.758 1 98.38 16 CYS B CA 1
ATOM 671 C C . CYS B 1 16 ? 5.332 -6.668 -2.887 1 98.38 16 CYS B C 1
ATOM 673 O O . CYS B 1 16 ? 6.352 -6.594 -3.572 1 98.38 16 CYS B O 1
ATOM 675 N N . ASN B 1 17 ? 4.996 -7.699 -2.35 1 98.25 17 ASN B N 1
ATOM 676 C CA . ASN B 1 17 ? 5.789 -8.914 -2.475 1 98.25 17 ASN B CA 1
ATOM 677 C C . ASN B 1 17 ? 5.398 -9.719 -3.713 1 98.25 17 ASN B C 1
ATOM 679 O O . ASN B 1 17 ? 4.211 -9.852 -4.023 1 98.25 17 ASN B O 1
ATOM 683 N N . THR B 1 18 ? 6.402 -10.242 -4.285 1 98.25 18 THR B N 1
ATOM 684 C CA . THR B 1 18 ? 6.176 -11.062 -5.465 1 98.25 18 THR B CA 1
ATOM 685 C C . THR B 1 18 ? 5.895 -12.516 -5.066 1 98.25 18 THR B C 1
ATOM 687 O O . THR B 1 18 ? 6.738 -13.164 -4.453 1 98.25 18 THR B O 1
ATOM 690 N N . PRO B 1 19 ? 4.754 -12.945 -5.434 1 97.44 19 PRO B N 1
ATOM 691 C CA . PRO B 1 19 ? 4.473 -14.344 -5.094 1 97.44 19 PRO B CA 1
ATOM 692 C C . PRO B 1 19 ? 5.34 -15.328 -5.879 1 97.44 19 PRO B C 1
ATOM 694 O O . PRO B 1 19 ? 5.773 -15.023 -6.992 1 97.44 19 PRO B O 1
ATOM 697 N N . PRO B 1 20 ? 5.555 -16.531 -5.277 1 95.81 20 PRO B N 1
ATOM 698 C CA . PRO B 1 20 ? 6.242 -17.578 -6.059 1 95.81 20 PRO B CA 1
ATOM 699 C C . PRO B 1 20 ? 5.559 -17.859 -7.395 1 95.81 20 PRO B C 1
ATOM 701 O O . PRO B 1 20 ? 4.328 -17.891 -7.469 1 95.81 20 PRO B O 1
ATOM 704 N N . GLY B 1 21 ? 6.301 -18.031 -8.445 1 96 21 GLY B N 1
ATOM 705 C CA . GLY B 1 21 ? 5.762 -18.312 -9.766 1 96 21 GLY B CA 1
ATOM 706 C C . GLY B 1 21 ? 5.523 -17.062 -10.594 1 96 21 GLY B C 1
ATOM 707 O O . GLY B 1 21 ? 5.195 -17.141 -11.781 1 96 21 GLY B O 1
ATOM 708 N N . TYR B 1 22 ? 5.648 -15.945 -9.984 1 97.69 22 TYR B N 1
ATOM 709 C CA . TYR B 1 22 ? 5.52 -14.68 -10.688 1 97.69 22 TYR B CA 1
ATOM 710 C C . TYR B 1 22 ? 6.875 -13.992 -10.828 1 97.69 22 TYR B C 1
ATOM 712 O O . TYR B 1 22 ? 7.766 -14.195 -10 1 97.69 22 TYR B O 1
ATOM 720 N N . ALA B 1 23 ? 6.988 -13.211 -11.883 1 97.81 23 ALA B N 1
ATOM 721 C CA . ALA B 1 23 ? 8.273 -12.578 -12.18 1 97.81 23 ALA B CA 1
ATOM 722 C C . ALA B 1 23 ? 8.414 -11.242 -11.453 1 97.81 23 ALA B C 1
ATOM 724 O O . ALA B 1 23 ? 9.5 -10.898 -10.977 1 97.81 23 ALA B O 1
ATOM 725 N N . THR B 1 24 ? 7.277 -10.508 -11.375 1 98.19 24 THR B N 1
ATOM 726 C CA . THR B 1 24 ? 7.383 -9.164 -10.805 1 98.19 24 THR B CA 1
ATOM 727 C C . THR B 1 24 ? 6.152 -8.836 -9.969 1 98.19 24 THR B C 1
ATOM 729 O O . THR B 1 24 ? 5.094 -9.445 -10.141 1 98.19 24 THR B O 1
ATOM 732 N N . SER B 1 25 ? 6.344 -7.992 -9.094 1 98.12 25 SER B N 1
ATOM 733 C CA . SER B 1 25 ? 5.281 -7.195 -8.492 1 98.12 25 SER B CA 1
ATOM 734 C C . SER B 1 25 ? 5.254 -5.785 -9.07 1 98.12 25 SER B C 1
ATOM 736 O O . SER B 1 25 ? 6.301 -5.211 -9.375 1 98.12 25 SER B O 1
ATOM 738 N N . ASN B 1 26 ? 4.09 -5.285 -9.203 1 97.75 26 ASN B N 1
ATOM 739 C CA . ASN B 1 26 ? 3.838 -3.951 -9.742 1 97.75 26 ASN B CA 1
ATOM 740 C C . ASN B 1 26 ? 3.055 -3.088 -8.758 1 97.75 26 ASN B C 1
ATOM 742 O O . ASN B 1 26 ? 2.037 -3.523 -8.219 1 97.75 26 ASN B O 1
ATOM 746 N N . MET B 1 27 ? 3.578 -1.917 -8.547 1 97.44 27 MET B N 1
ATOM 747 C CA . MET B 1 27 ? 2.877 -0.916 -7.75 1 97.44 27 MET B CA 1
ATOM 748 C C . MET B 1 27 ? 2.346 0.209 -8.633 1 97.44 27 MET B C 1
ATOM 750 O O . MET B 1 27 ? 3.121 0.915 -9.281 1 97.44 27 MET B O 1
ATOM 754 N N . VAL B 1 28 ? 1.048 0.339 -8.633 1 96.5 28 VAL B N 1
ATOM 755 C CA . VAL B 1 28 ? 0.388 1.351 -9.453 1 96.5 28 VAL B CA 1
ATOM 756 C C . VAL B 1 28 ? -0.237 2.416 -8.555 1 96.5 28 VAL B C 1
ATOM 758 O O . VAL B 1 28 ? -0.859 2.094 -7.535 1 96.5 28 VAL B O 1
ATOM 761 N N . PHE B 1 29 ? -0.058 3.613 -8.938 1 93.62 29 PHE B N 1
ATOM 762 C CA . PHE B 1 29 ? -0.673 4.719 -8.211 1 93.62 29 PHE B CA 1
ATOM 763 C C 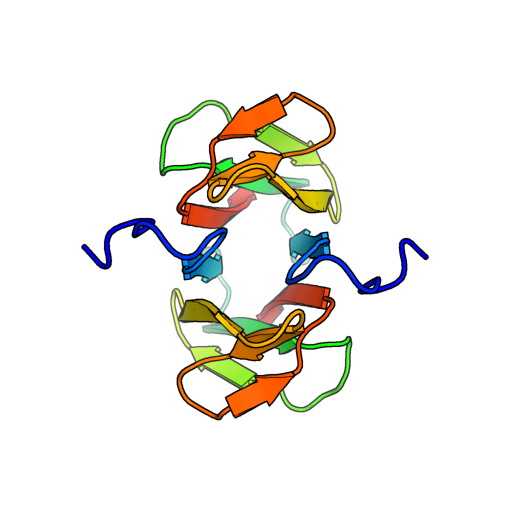. PHE B 1 29 ? -1.869 5.27 -8.977 1 93.62 29 PHE B C 1
ATOM 765 O O . PHE B 1 29 ? -1.823 5.402 -10.203 1 93.62 29 PHE B O 1
ATOM 772 N N . ASN B 1 30 ? -2.971 5.492 -8.328 1 93.81 30 ASN B N 1
ATOM 773 C CA . ASN B 1 30 ? -4.188 6.137 -8.812 1 93.81 30 ASN B CA 1
ATOM 774 C C . ASN B 1 30 ? -4.824 5.336 -9.945 1 93.81 30 ASN B C 1
ATOM 776 O O . ASN B 1 30 ? -5.469 5.906 -10.828 1 93.81 30 ASN B O 1
ATOM 780 N N . GLY B 1 31 ? -4.508 4.102 -9.93 1 90.56 31 GLY B N 1
ATOM 781 C CA . GLY B 1 31 ? -5.105 3.244 -10.945 1 90.56 31 GLY B CA 1
ATOM 782 C C . GLY B 1 31 ? -4.637 3.564 -12.352 1 90.56 31 GLY B C 1
ATOM 783 O O . GLY B 1 31 ? -5.289 3.189 -13.328 1 90.56 31 GLY B O 1
ATOM 784 N N . SER B 1 32 ? -3.529 4.258 -12.422 1 83.06 32 SER B N 1
ATOM 785 C CA . SER B 1 32 ? -3.1 4.746 -13.734 1 83.06 32 SER B CA 1
ATOM 786 C C . SER B 1 32 ? -1.845 4.023 -14.211 1 83.06 32 SER B C 1
ATOM 788 O O . SER B 1 32 ? -0.745 4.293 -13.719 1 83.06 32 SER B O 1
ATOM 790 N N . PRO B 1 33 ? -1.943 3.209 -15.148 1 81.94 33 PRO B N 1
ATOM 791 C CA . PRO B 1 33 ? -0.71 2.664 -15.719 1 81.94 33 PRO B CA 1
ATOM 792 C C . PRO B 1 33 ? 0.123 3.723 -16.438 1 81.94 33 PRO B C 1
ATOM 794 O O . PRO B 1 33 ? -0.399 4.777 -16.812 1 81.94 33 PRO B O 1
ATOM 797 N N . PRO B 1 34 ? 1.575 3.623 -16.562 1 89.38 34 PRO B N 1
ATOM 798 C CA . PRO B 1 34 ? 2.311 2.42 -16.156 1 89.38 34 PRO B CA 1
ATOM 799 C C . PRO B 1 34 ? 2.559 2.35 -14.656 1 89.38 34 PRO B C 1
ATOM 801 O O . PRO B 1 34 ? 2.346 3.336 -13.945 1 89.38 34 PRO B O 1
ATOM 804 N N . PRO B 1 35 ? 2.887 1.117 -14.148 1 94.88 35 PRO B N 1
ATOM 805 C CA . PRO B 1 35 ? 3.246 1.039 -12.727 1 94.88 35 PRO B CA 1
ATOM 806 C C . PRO B 1 35 ? 4.395 1.973 -12.359 1 94.88 35 PRO B C 1
ATOM 808 O O . PRO B 1 35 ? 5.312 2.174 -13.164 1 94.88 35 PRO B O 1
ATOM 811 N N . ALA B 1 36 ? 4.238 2.531 -11.234 1 93.75 36 ALA B N 1
ATOM 812 C CA . ALA B 1 36 ? 5.297 3.406 -10.727 1 93.75 36 ALA B CA 1
ATOM 813 C C . ALA B 1 36 ? 6.531 2.604 -10.336 1 93.75 36 ALA B C 1
ATOM 815 O O . ALA B 1 36 ? 7.656 3.105 -10.414 1 93.75 36 ALA B O 1
ATOM 816 N N . LYS B 1 37 ? 6.332 1.383 -9.75 1 95.5 37 LYS B N 1
ATOM 817 C CA . LYS B 1 37 ? 7.398 0.454 -9.383 1 95.5 37 LYS B CA 1
ATOM 818 C C . LYS B 1 37 ? 7.137 -0.938 -9.953 1 95.5 37 LYS B C 1
ATOM 820 O O . LYS B 1 37 ? 6.012 -1.439 -9.883 1 95.5 37 LYS B O 1
ATOM 825 N N . VAL B 1 38 ? 8.172 -1.423 -10.555 1 96.88 38 VAL B N 1
ATOM 826 C CA . VAL B 1 38 ? 8.109 -2.783 -11.078 1 96.88 38 VAL B CA 1
ATOM 827 C C . VAL B 1 38 ? 9.367 -3.549 -10.68 1 96.88 38 VAL B C 1
ATOM 829 O O . VAL B 1 38 ? 10.484 -3.025 -10.797 1 96.88 38 VAL B O 1
ATOM 832 N N . GLY B 1 39 ? 9.25 -4.762 -10.18 1 97.75 39 GLY B N 1
ATOM 833 C CA . GLY B 1 39 ? 10.375 -5.605 -9.812 1 97.75 39 GLY B CA 1
ATOM 834 C C . GLY B 1 39 ? 10.008 -6.688 -8.812 1 97.75 39 GLY B C 1
ATOM 835 O O . GLY B 1 39 ? 8.82 -6.902 -8.531 1 97.75 39 GLY B O 1
ATOM 836 N N . LYS B 1 40 ? 11.023 -7.414 -8.391 1 97.75 40 LYS B N 1
ATOM 837 C CA . LYS B 1 40 ? 10.789 -8.367 -7.309 1 97.75 40 LYS B CA 1
ATOM 838 C C . LYS B 1 40 ? 10.68 -7.652 -5.965 1 97.75 40 LYS B C 1
ATOM 840 O O . LYS B 1 40 ? 11.539 -6.836 -5.617 1 97.75 40 LYS B O 1
ATOM 845 N N . ASN B 1 41 ? 9.625 -7.953 -5.215 1 97.31 41 ASN B N 1
ATOM 846 C CA . ASN B 1 41 ? 9.43 -7.391 -3.885 1 97.31 41 ASN B CA 1
ATOM 847 C C . ASN B 1 41 ? 9.703 -5.891 -3.865 1 97.31 41 ASN B C 1
ATOM 849 O O . ASN B 1 41 ? 10.602 -5.426 -3.15 1 97.31 41 ASN B O 1
ATOM 853 N N . VAL B 1 42 ? 8.859 -5.086 -4.434 1 97.62 42 VAL B N 1
ATOM 854 C CA . VAL B 1 42 ? 9.109 -3.656 -4.598 1 97.62 42 VAL B CA 1
ATOM 855 C C . VAL B 1 42 ? 8.641 -2.906 -3.35 1 97.62 42 VAL B C 1
ATOM 857 O O . VAL B 1 42 ? 7.742 -3.363 -2.643 1 97.62 42 VAL B O 1
ATOM 860 N N . ARG B 1 43 ? 9.336 -1.729 -3.154 1 96.25 43 ARG B N 1
ATOM 861 C CA . ARG B 1 43 ? 9.055 -0.847 -2.027 1 96.25 43 ARG B CA 1
ATOM 862 C C . ARG B 1 43 ? 9.008 0.612 -2.471 1 96.25 43 ARG B C 1
ATOM 864 O O . ARG B 1 43 ? 9.766 1.019 -3.355 1 96.25 43 ARG B O 1
ATOM 871 N N . ALA B 1 44 ? 8.117 1.314 -1.865 1 94.31 44 ALA B N 1
ATOM 872 C CA . ALA B 1 44 ? 7.992 2.748 -2.115 1 94.31 44 ALA B CA 1
ATOM 873 C C . ALA B 1 44 ? 7.73 3.512 -0.82 1 94.31 44 ALA B C 1
ATOM 875 O O . ALA B 1 44 ? 7.141 2.971 0.117 1 94.31 44 ALA B O 1
ATOM 876 N N . LEU B 1 45 ? 8.164 4.699 -0.823 1 90.88 45 LEU B N 1
ATOM 877 C CA . LEU B 1 45 ? 7.906 5.59 0.303 1 90.88 45 LEU B CA 1
ATOM 878 C C . LEU B 1 45 ? 6.855 6.633 -0.058 1 90.88 45 LEU B C 1
ATOM 880 O O . LEU B 1 45 ? 7.027 7.391 -1.014 1 90.88 45 LEU B O 1
ATOM 884 N N . ALA B 1 46 ? 5.77 6.625 0.646 1 87.75 46 ALA B N 1
ATOM 885 C CA . ALA B 1 46 ? 4.758 7.676 0.54 1 87.75 46 ALA B CA 1
ATOM 886 C C . ALA B 1 46 ? 4.945 8.734 1.624 1 87.75 46 ALA B C 1
ATOM 888 O O . ALA B 1 46 ? 5.242 8.406 2.775 1 87.75 46 ALA B O 1
ATOM 889 N N . MET B 1 47 ? 4.754 9.969 1.127 1 82.19 47 MET B N 1
ATOM 890 C CA . MET B 1 47 ? 4.922 11.078 2.062 1 82.19 47 MET B CA 1
ATOM 891 C C . MET B 1 47 ? 3.738 12.039 1.989 1 82.19 47 MET B C 1
ATOM 893 O O . MET B 1 47 ? 3.203 12.289 0.908 1 82.19 47 MET B O 1
ATOM 897 N N . CYS B 1 48 ? 3.414 12.469 3.088 1 76.56 48 CYS B N 1
ATOM 898 C CA . CYS B 1 48 ? 2.404 13.516 3.146 1 76.56 48 CYS B CA 1
ATOM 899 C C . CYS B 1 48 ? 3.053 14.898 3.129 1 76.56 48 CYS B C 1
ATOM 901 O O . CYS B 1 48 ? 3.916 15.195 3.955 1 76.56 48 CYS B O 1
ATOM 903 N N . TRP B 1 49 ? 2.688 15.641 2.143 1 72.56 49 TRP B N 1
ATOM 904 C CA . TRP B 1 49 ? 3.219 16.984 1.981 1 72.56 49 TRP B CA 1
ATOM 905 C C . TRP B 1 49 ? 2.115 17.969 1.581 1 72.56 49 TRP B C 1
ATOM 907 O O . TRP B 1 49 ? 1.411 17.734 0.593 1 72.56 49 TRP B O 1
ATOM 917 N N . LYS B 1 50 ? 1.971 19.016 2.414 1 73.38 50 LYS B N 1
ATOM 918 C CA . LYS B 1 50 ? 0.998 20.062 2.121 1 73.38 50 LYS B CA 1
ATOM 919 C C . LYS B 1 50 ? -0.395 19.484 1.908 1 73.38 50 LYS B C 1
ATOM 921 O O . LYS B 1 50 ? -1.085 19.844 0.953 1 73.38 50 LYS B O 1
ATOM 926 N N . GLY B 1 51 ? -0.698 18.453 2.625 1 71 51 GLY B N 1
ATOM 927 C CA . GLY B 1 51 ? -2.047 17.922 2.635 1 71 51 GLY B CA 1
ATOM 928 C C . GLY B 1 51 ? -2.264 16.844 1.584 1 71 51 GLY B C 1
ATOM 929 O O . GLY B 1 51 ? -3.389 16.375 1.387 1 71 51 GLY B O 1
ATOM 930 N N . MET B 1 52 ? -1.164 16.531 0.854 1 74.69 52 MET B N 1
ATOM 931 C CA . MET B 1 52 ? -1.285 15.523 -0.195 1 74.69 52 MET B CA 1
ATOM 932 C C . MET B 1 52 ? -0.225 14.438 -0.031 1 74.69 52 MET B C 1
ATOM 934 O O . MET B 1 52 ? 0.863 14.703 0.484 1 74.69 52 MET B O 1
ATOM 938 N N . TRP B 1 53 ? -0.693 13.227 -0.524 1 82.94 53 TRP B N 1
ATOM 939 C CA . TRP B 1 53 ? 0.264 12.125 -0.535 1 82.94 53 TRP B CA 1
ATOM 940 C C . TRP B 1 53 ? 1.063 12.117 -1.833 1 82.94 53 TRP B C 1
ATOM 942 O O . TRP B 1 53 ? 0.509 12.328 -2.914 1 82.94 53 TRP B O 1
ATOM 952 N N . TYR B 1 54 ? 2.328 11.875 -1.564 1 84.12 54 TYR B N 1
ATOM 953 C CA . TYR B 1 54 ? 3.205 11.766 -2.725 1 84.12 54 TYR B CA 1
ATOM 954 C C . TYR B 1 54 ? 4.051 10.5 -2.654 1 84.12 54 TYR B C 1
ATOM 956 O O . TYR B 1 54 ? 4.449 10.07 -1.568 1 84.12 54 TYR B O 1
ATOM 964 N N . PHE B 1 55 ? 4.215 9.945 -3.824 1 86.5 55 PHE B N 1
ATOM 965 C CA . PHE B 1 55 ? 5.352 9.047 -4.004 1 86.5 55 PHE B CA 1
ATOM 966 C C . PHE B 1 55 ? 6.656 9.828 -4.059 1 86.5 55 PHE B C 1
ATOM 968 O O . PHE B 1 55 ? 6.891 10.594 -4.996 1 86.5 55 PHE B O 1
ATOM 975 N N . SER B 1 56 ? 7.414 9.547 -3.066 1 80.44 56 SER B N 1
ATOM 976 C CA . SER B 1 56 ? 8.516 10.453 -2.775 1 80.44 56 SER B CA 1
ATOM 977 C C . SER B 1 56 ? 9.602 10.375 -3.844 1 80.44 56 SER B C 1
ATOM 979 O O . SER B 1 56 ? 10.227 11.383 -4.176 1 80.44 56 SER B O 1
ATOM 981 N N . GLU B 1 57 ? 9.773 9.234 -4.387 1 81.88 57 GLU B N 1
ATOM 982 C CA . GLU B 1 57 ? 10.867 9.039 -5.336 1 81.88 57 GLU B CA 1
ATOM 983 C C . GLU B 1 57 ? 10.609 9.781 -6.641 1 81.88 57 GLU B C 1
ATOM 985 O O . GLU B 1 57 ? 11.547 10.242 -7.297 1 81.88 57 GLU B O 1
ATOM 990 N N . GLU B 1 58 ? 9.312 10.016 -7.004 1 81.81 58 GLU B N 1
ATOM 991 C CA . GLU B 1 58 ? 9 10.648 -8.281 1 81.81 58 GLU B CA 1
ATOM 992 C C . GLU B 1 58 ? 8.062 11.844 -8.094 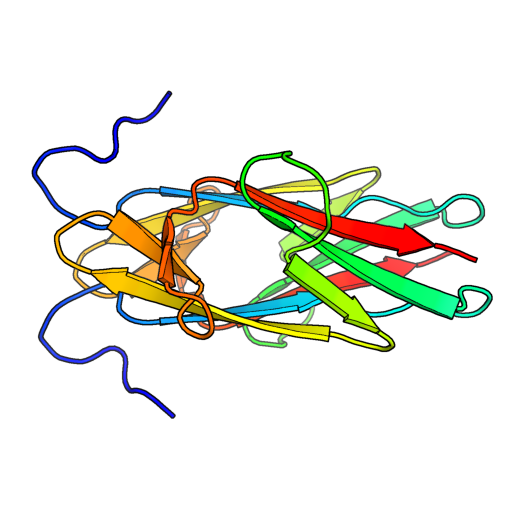1 81.81 58 GLU B C 1
ATOM 994 O O . GLU B 1 58 ? 7.695 12.508 -9.062 1 81.81 58 GLU B O 1
ATOM 999 N N . PHE B 1 59 ? 7.766 12.148 -6.914 1 82.56 59 PHE B N 1
ATOM 1000 C CA . PHE B 1 59 ? 6.895 13.266 -6.562 1 82.56 59 PHE B CA 1
ATOM 1001 C C . PHE B 1 59 ? 5.562 13.164 -7.297 1 82.56 59 PHE B C 1
ATOM 1003 O O . PHE B 1 59 ? 5.113 14.125 -7.918 1 82.56 59 PHE B O 1
ATOM 1010 N N . ILE B 1 60 ? 4.961 12.031 -7.344 1 84.69 60 ILE B N 1
ATOM 1011 C CA . ILE B 1 60 ? 3.635 11.734 -7.871 1 84.69 60 ILE B CA 1
ATOM 1012 C C . ILE B 1 60 ? 2.607 11.789 -6.742 1 84.69 60 ILE B C 1
ATOM 1014 O O . ILE B 1 60 ? 2.801 11.18 -5.688 1 84.69 60 ILE B O 1
ATOM 1018 N N . GLU B 1 61 ? 1.608 12.648 -6.996 1 83.75 61 GLU B N 1
ATOM 1019 C CA . GLU B 1 61 ? 0.495 12.641 -6.051 1 83.75 61 GLU B CA 1
ATOM 1020 C C . GLU B 1 61 ? -0.248 11.312 -6.086 1 83.75 61 GLU B C 1
ATOM 1022 O O . GLU B 1 61 ? -0.559 10.797 -7.16 1 83.75 61 GLU B O 1
ATOM 1027 N N . ILE B 1 62 ? -0.504 10.82 -4.805 1 88.31 62 ILE B N 1
ATOM 1028 C CA . ILE B 1 62 ? -1.141 9.508 -4.805 1 88.31 62 ILE B CA 1
ATOM 1029 C C . ILE B 1 62 ? -2.361 9.531 -3.887 1 88.31 62 ILE B C 1
ATOM 1031 O O . ILE B 1 62 ? -2.361 10.203 -2.855 1 88.31 62 ILE B O 1
ATOM 1035 N N . GLY B 1 63 ? -3.42 8.805 -4.32 1 88.56 63 GLY B N 1
ATOM 1036 C CA . GLY B 1 63 ? -4.625 8.57 -3.539 1 88.56 63 GLY B CA 1
ATOM 1037 C C . GLY B 1 63 ? -4.934 7.098 -3.344 1 88.56 63 GLY B C 1
ATOM 1038 O O . GLY B 1 63 ? -5.641 6.723 -2.406 1 88.56 63 GLY B O 1
ATOM 1039 N N . THR B 1 64 ? -4.43 6.441 -4.336 1 93.19 64 THR B N 1
ATOM 1040 C CA . THR B 1 64 ? -4.605 4.992 -4.297 1 93.19 64 THR B CA 1
ATOM 1041 C C . THR B 1 64 ? -3.311 4.281 -4.672 1 93.19 64 THR B C 1
ATOM 1043 O O . THR B 1 64 ? -2.609 4.699 -5.594 1 93.19 64 THR B O 1
ATOM 1046 N N . VAL B 1 65 ? -3.006 3.176 -3.93 1 95.31 65 VAL B N 1
ATOM 1047 C CA . VAL B 1 65 ? -1.883 2.297 -4.238 1 95.31 65 VAL B CA 1
ATOM 1048 C C . VAL B 1 65 ? -2.391 0.876 -4.48 1 95.31 65 VAL B C 1
ATOM 1050 O O . VAL B 1 65 ? -3.1 0.313 -3.646 1 95.31 65 VAL B O 1
ATOM 1053 N N . THR B 1 66 ? -2.037 0.315 -5.641 1 97.69 66 THR B N 1
ATOM 1054 C CA . THR B 1 66 ? -2.432 -1.052 -5.961 1 97.69 66 THR B CA 1
ATOM 1055 C C . THR B 1 66 ? -1.205 -1.921 -6.227 1 97.69 66 THR B C 1
ATOM 1057 O O . THR B 1 66 ? -0.332 -1.547 -7.012 1 97.69 66 THR B O 1
ATOM 1060 N N . CYS B 1 67 ? -1.103 -3.012 -5.566 1 98.19 67 CYS B N 1
ATOM 1061 C CA . CYS B 1 67 ? -0.104 -4.035 -5.855 1 98.19 67 CYS B CA 1
ATOM 1062 C C . CYS B 1 67 ? -0.712 -5.18 -6.656 1 98.19 67 CYS B C 1
ATOM 1064 O O . CYS B 1 67 ? -1.759 -5.715 -6.285 1 98.19 67 CYS B O 1
ATOM 1066 N N . TYR B 1 68 ? -0.047 -5.535 -7.688 1 97.81 68 TYR B N 1
ATOM 1067 C CA . TYR B 1 68 ? -0.413 -6.762 -8.383 1 97.81 68 TYR B CA 1
ATOM 1068 C C . TYR B 1 68 ? 0.823 -7.477 -8.914 1 97.81 68 TYR B C 1
ATOM 1070 O O . TYR B 1 68 ? 1.885 -6.867 -9.07 1 97.81 68 TYR B O 1
ATOM 1078 N N . ALA B 1 69 ? 0.68 -8.727 -9.164 1 97.75 69 ALA B N 1
ATOM 1079 C CA . ALA B 1 69 ? 1.8 -9.523 -9.656 1 97.75 69 ALA B CA 1
ATOM 1080 C C . ALA B 1 69 ? 1.635 -9.844 -11.141 1 97.75 69 ALA B C 1
ATOM 1082 O O . ALA B 1 69 ? 0.512 -9.914 -11.641 1 97.75 69 ALA B O 1
ATOM 1083 N N . ALA B 1 70 ? 2.797 -9.953 -11.797 1 95.88 70 ALA B N 1
ATOM 1084 C CA . ALA B 1 70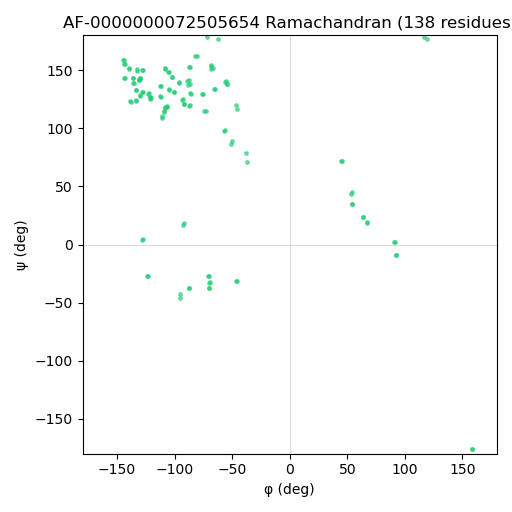 ? 2.799 -10.328 -13.203 1 95.88 70 ALA B CA 1
ATOM 1085 C C . ALA B 1 70 ? 3.824 -11.43 -13.477 1 95.88 70 ALA B C 1
ATOM 1087 O O . ALA B 1 70 ? 4.863 -11.492 -12.82 1 95.88 70 ALA B O 1
ATOM 1088 N N . LYS B 1 71 ? 3.6 -12.32 -14.516 1 93.31 71 LYS B N 1
ATOM 1089 C CA . LYS B 1 71 ? 4.477 -13.414 -14.93 1 93.31 71 LYS B CA 1
ATOM 1090 C C . LYS B 1 71 ? 5.453 -12.953 -16.016 1 93.31 71 LYS B C 1
ATOM 1092 O O . LYS B 1 71 ? 5.16 -12.016 -16.75 1 93.31 71 LYS B O 1
#

pLDDT: mean 84.78, std 16.94, range [30.62, 98.38]

Foldseek 3Di:
DPPPDPPHQFKDKDKAAEDPPFFWKFKCFPPDDDGPDIGHTDMFMWTDDPNFIAGPVVRDTGDDIDIDTHD/DPPPDPPHQFKDKDKAAEDPPFFWKFKCFPPDDDGPDIGHTDMFMWGDDPNFIAGPVVRHTGDDIDIDTHD

Secondary structure (DSSP, 8-state):
-----TTSS-EEEEEEPPPTT-SEEEEEETT-SSPSEEESSEEEEEEEETTEEEETTTTEEESEEEEEEE-/----BTTBS-EEEEEEPPPTT-SEEEEEETT-SSPSEEESSEEEEEEEETTEEEETTTTEEESEEEEEEE-

Nearest PDB structures (foldseek):
  6k7o-assembly4_R  TM=4.507E-01  e=4.847E+00  Homo sapiens
  9d93-assembly1_La  TM=2.101E-01  e=4.573E+00  Mycobacterium phage Bxb1
  8jjw-assembly1_A  TM=3.112E-01  e=2.691E+00  Homo sapiens
  6k7o-assembly4_R  TM=3.622E-01  e=6.453E+00  Homo sapiens
  8jjy-assembly1_A  TM=3.156E-01  e=4.290E+00  Homo sapiens